Protein AF-0000000079571256 (afdb_homodimer)

Structure (mmCIF, N/CA/C/O backbone):
data_AF-0000000079571256-model_v1
#
loop_
_entity.id
_entity.type
_entity.pdbx_description
1 polymer 'DNA-binding protein'
#
loop_
_atom_site.group_PDB
_atom_site.id
_atom_site.type_symbol
_atom_site.label_atom_id
_atom_site.label_alt_id
_atom_site.label_comp_id
_atom_site.label_asym_id
_atom_site.label_entity_id
_atom_site.label_seq_id
_atom_site.pdbx_PDB_ins_code
_atom_site.Cartn_x
_atom_site.Cartn_y
_atom_site.Cartn_z
_atom_site.occupancy
_atom_site.B_iso_or_equiv
_atom_site.auth_seq_id
_atom_site.auth_comp_id
_atom_site.auth_asym_id
_atom_site.auth_atom_id
_atom_site.pdbx_PDB_model_num
ATOM 1 N N . MET A 1 1 ? -17.594 16.938 3.164 1 48.94 1 MET A N 1
ATOM 2 C CA . MET A 1 1 ? -16.328 16.438 2.611 1 48.94 1 MET A CA 1
ATOM 3 C C . MET A 1 1 ? -16.578 15.633 1.343 1 48.94 1 MET A C 1
ATOM 5 O O . MET A 1 1 ? -17.531 14.852 1.271 1 48.94 1 MET A O 1
ATOM 9 N N . SER A 1 2 ? -16.172 16.078 0.346 1 58.09 2 SER A N 1
ATOM 10 C CA . SER A 1 2 ? -16.531 15.5 -0.943 1 58.09 2 SER A CA 1
ATOM 11 C C . SER A 1 2 ? -16.344 13.984 -0.929 1 58.09 2 SER A C 1
ATOM 13 O O . SER A 1 2 ? -15.383 13.477 -0.333 1 58.09 2 SER A O 1
ATOM 15 N N . LYS A 1 3 ? -17.281 13.352 -1.193 1 73.81 3 LYS A N 1
ATOM 16 C CA . LYS A 1 3 ? -17.406 11.898 -1.313 1 73.81 3 LYS A CA 1
ATOM 17 C C . LYS A 1 3 ? -16.625 11.375 -2.516 1 73.81 3 LYS A C 1
ATOM 19 O O . LYS A 1 3 ? -16.766 10.203 -2.885 1 73.81 3 LYS A O 1
ATOM 24 N N . GLU A 1 4 ? -15.789 12.344 -3 1 85.62 4 GLU A N 1
ATOM 25 C CA . GLU A 1 4 ? -15.203 11.969 -4.281 1 85.62 4 GLU A CA 1
ATOM 26 C C . GLU A 1 4 ? -13.984 11.07 -4.09 1 85.62 4 GLU A C 1
ATOM 28 O O . GLU A 1 4 ? -13.094 11.391 -3.303 1 85.62 4 GLU A O 1
ATOM 33 N N . VAL A 1 5 ? -14.023 10.055 -4.727 1 90.69 5 VAL A N 1
ATOM 34 C CA . VAL A 1 5 ? -12.953 9.07 -4.719 1 90.69 5 VAL A CA 1
ATOM 35 C C . VAL A 1 5 ? -11.711 9.648 -5.383 1 90.69 5 VAL A C 1
ATOM 37 O O . VAL A 1 5 ? -11.805 10.312 -6.418 1 90.69 5 VAL A O 1
ATOM 40 N N . LYS A 1 6 ? -10.562 9.453 -4.723 1 92.56 6 LYS A N 1
ATOM 41 C CA . LYS A 1 6 ? -9.281 9.906 -5.27 1 92.56 6 LYS A CA 1
ATOM 42 C C . LYS A 1 6 ? -8.555 8.766 -5.988 1 92.56 6 LYS A C 1
ATOM 44 O O . LYS A 1 6 ? -8.477 7.652 -5.469 1 92.56 6 LYS A O 1
ATOM 49 N N . THR A 1 7 ? -8.086 9.016 -7.184 1 94.69 7 THR A N 1
ATOM 50 C CA . THR A 1 7 ? -7.32 8.023 -7.926 1 94.69 7 THR A CA 1
ATOM 51 C C . THR A 1 7 ? -5.84 8.398 -7.961 1 94.69 7 THR A C 1
ATOM 53 O O . THR A 1 7 ? -5.488 9.523 -8.312 1 94.69 7 THR A O 1
ATOM 56 N N . LEU A 1 8 ? -5.012 7.477 -7.629 1 94.62 8 LEU A N 1
ATOM 57 C CA . LEU A 1 8 ? -3.562 7.664 -7.656 1 94.62 8 LEU A CA 1
ATOM 58 C C . LEU A 1 8 ? -2.912 6.707 -8.648 1 94.62 8 LEU A C 1
ATOM 60 O O . LEU A 1 8 ? -3.312 5.543 -8.75 1 94.62 8 LEU A O 1
ATOM 64 N N . ALA A 1 9 ? -1.896 7.242 -9.25 1 95.56 9 ALA A N 1
ATOM 65 C CA . ALA A 1 9 ? -1.038 6.391 -10.07 1 95.56 9 ALA A CA 1
ATOM 66 C C . ALA A 1 9 ? 0.125 5.832 -9.25 1 95.56 9 ALA A C 1
ATOM 68 O O . ALA A 1 9 ? 0.962 6.59 -8.758 1 95.56 9 ALA A O 1
ATOM 69 N N . LEU A 1 10 ? 0.123 4.594 -9.148 1 97.31 10 LEU A N 1
ATOM 70 C CA . LEU A 1 10 ? 1.167 3.932 -8.375 1 97.31 10 LEU A CA 1
ATOM 71 C C . LEU A 1 10 ? 2.109 3.154 -9.289 1 97.31 10 LEU A C 1
ATOM 73 O O . LEU A 1 10 ? 1.69 2.211 -9.961 1 97.31 10 LEU A O 1
ATOM 77 N N . ARG A 1 11 ? 3.309 3.568 -9.328 1 96.69 11 ARG A N 1
ATOM 78 C CA . ARG A 1 11 ? 4.344 2.896 -10.102 1 96.69 11 ARG A CA 1
ATOM 79 C C . ARG A 1 11 ? 5.074 1.858 -9.258 1 96.69 11 ARG A C 1
ATOM 8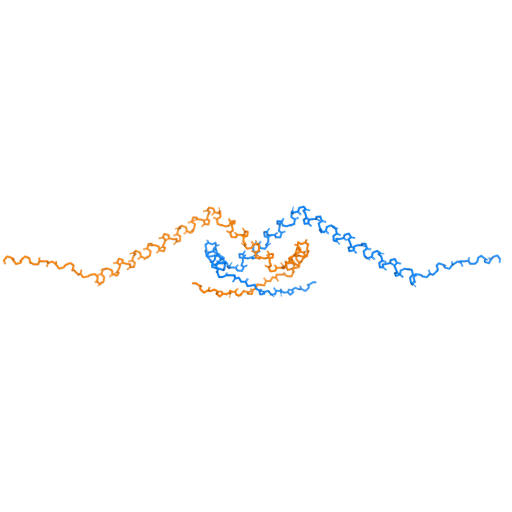1 O O . ARG A 1 11 ? 5.621 2.182 -8.203 1 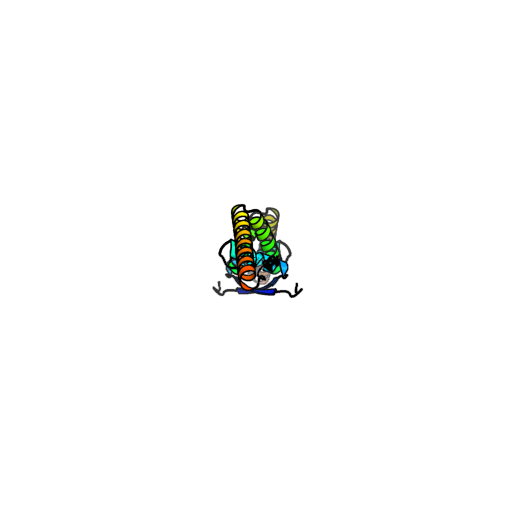96.69 11 ARG A O 1
ATOM 88 N N . LEU A 1 12 ? 5.062 0.646 -9.828 1 97.44 12 LEU A N 1
ATOM 89 C CA . LEU A 1 12 ? 5.684 -0.457 -9.102 1 97.44 12 LEU A CA 1
ATOM 90 C C . LEU A 1 12 ? 6.758 -1.131 -9.953 1 97.44 12 LEU A C 1
ATOM 92 O O . LEU A 1 12 ? 6.582 -1.295 -11.164 1 97.44 12 LEU A O 1
ATOM 96 N N . GLU A 1 13 ? 7.785 -1.472 -9.258 1 96 13 GLU A N 1
ATOM 97 C CA . GLU A 1 13 ? 8.758 -2.35 -9.898 1 96 13 GLU A CA 1
ATOM 98 C C . GLU A 1 13 ? 8.117 -3.674 -10.305 1 96 13 GLU A C 1
ATOM 100 O O . GLU A 1 13 ? 7.254 -4.195 -9.602 1 96 13 GLU A O 1
ATOM 105 N N . PRO A 1 14 ? 8.641 -4.258 -11.352 1 95.69 14 PRO A N 1
ATOM 106 C CA . PRO A 1 14 ? 8.023 -5.488 -11.852 1 95.69 14 PRO A CA 1
ATOM 107 C C . PRO A 1 14 ? 8.023 -6.609 -10.82 1 95.69 14 PRO A C 1
ATOM 109 O O . PRO A 1 14 ? 7.035 -7.34 -10.695 1 95.69 14 PRO A O 1
ATOM 112 N N . ALA A 1 15 ? 9.047 -6.738 -10.102 1 95.69 15 ALA A N 1
ATOM 113 C CA . ALA A 1 15 ? 9.141 -7.812 -9.117 1 95.69 15 ALA A CA 1
ATOM 114 C C . ALA A 1 15 ? 8.102 -7.633 -8.008 1 95.69 15 ALA A C 1
ATOM 116 O O . ALA A 1 15 ? 7.496 -8.609 -7.559 1 95.69 15 ALA A O 1
ATOM 117 N N . ARG A 1 16 ? 7.953 -6.469 -7.562 1 97.06 16 ARG A N 1
ATOM 118 C CA . ARG A 1 16 ? 6.961 -6.168 -6.531 1 97.06 16 ARG A CA 1
ATOM 119 C C . ARG A 1 16 ? 5.547 -6.426 -7.043 1 97.06 16 ARG A C 1
ATOM 121 O O . ARG A 1 16 ? 4.723 -7.012 -6.336 1 97.06 16 ARG A O 1
ATOM 128 N N . HIS A 1 17 ? 5.324 -6.039 -8.234 1 97.69 17 HIS A N 1
ATOM 129 C CA . HIS A 1 17 ? 4.02 -6.277 -8.844 1 97.69 17 HIS A CA 1
ATOM 130 C C . HIS A 1 17 ? 3.732 -7.77 -8.969 1 97.69 17 HIS A C 1
ATOM 132 O O . HIS A 1 17 ? 2.633 -8.227 -8.641 1 97.69 17 HIS A O 1
ATOM 138 N N . ALA A 1 18 ? 4.719 -8.461 -9.367 1 97.19 18 ALA A N 1
ATOM 139 C CA . ALA A 1 18 ? 4.555 -9.906 -9.539 1 97.19 18 ALA A CA 1
ATOM 140 C C . ALA A 1 18 ? 4.242 -10.586 -8.211 1 97.19 18 ALA A C 1
ATOM 142 O O . ALA A 1 18 ? 3.42 -11.5 -8.156 1 97.19 18 ALA A O 1
ATOM 143 N N . ARG A 1 19 ? 4.887 -10.109 -7.16 1 97.81 19 ARG A N 1
ATOM 144 C CA . ARG A 1 19 ? 4.637 -10.664 -5.832 1 97.81 19 ARG A CA 1
ATOM 145 C C . ARG A 1 19 ? 3.209 -10.375 -5.379 1 97.81 19 ARG A C 1
ATOM 147 O O . ARG A 1 19 ? 2.547 -11.242 -4.809 1 97.81 19 ARG A O 1
ATOM 154 N N . LEU A 1 20 ? 2.734 -9.219 -5.641 1 98.38 20 LEU A N 1
ATOM 155 C CA . LEU A 1 20 ? 1.364 -8.852 -5.297 1 98.38 20 LEU A CA 1
ATOM 156 C C . LEU A 1 20 ? 0.364 -9.719 -6.055 1 98.38 20 LEU A C 1
ATOM 158 O O . LEU A 1 20 ? -0.611 -10.203 -5.477 1 98.38 20 LEU A O 1
ATOM 162 N N . VAL A 1 21 ? 0.66 -9.93 -7.328 1 97.81 21 VAL A N 1
ATOM 163 C CA . VAL A 1 21 ? -0.224 -10.742 -8.156 1 97.81 21 VAL A CA 1
ATOM 164 C C . VAL A 1 21 ? -0.28 -12.164 -7.605 1 97.81 21 VAL A C 1
ATOM 166 O O . VAL A 1 21 ? -1.36 -12.742 -7.473 1 97.81 21 VAL A O 1
ATOM 169 N N . MET A 1 22 ? 0.864 -12.68 -7.27 1 97.69 22 MET A N 1
ATOM 170 C CA . MET A 1 22 ? 0.947 -14.031 -6.734 1 97.69 22 MET A CA 1
ATOM 171 C C . MET A 1 22 ? 0.197 -14.141 -5.41 1 97.69 22 MET A C 1
ATOM 173 O O . MET A 1 22 ? -0.585 -15.07 -5.207 1 97.69 22 MET A O 1
ATOM 177 N N . LEU A 1 23 ? 0.33 -13.203 -4.539 1 98.12 23 LEU A N 1
ATOM 178 C CA . LEU A 1 23 ? -0.302 -13.25 -3.225 1 98.12 23 LEU A CA 1
ATOM 179 C C . LEU A 1 23 ? -1.807 -13.023 -3.338 1 98.12 23 LEU A C 1
ATOM 181 O O . LEU A 1 23 ? -2.584 -13.594 -2.57 1 98.12 23 LEU A O 1
ATOM 185 N N . ALA A 1 24 ? -2.15 -12.188 -4.281 1 98.12 24 ALA A N 1
ATOM 186 C CA . ALA A 1 24 ? -3.576 -11.984 -4.531 1 98.12 24 ALA A CA 1
ATOM 187 C C . ALA A 1 24 ? -4.25 -13.289 -4.941 1 98.12 24 ALA A C 1
ATOM 189 O O . ALA A 1 24 ? -5.352 -13.602 -4.48 1 98.12 24 ALA A O 1
ATOM 190 N N . ARG A 1 25 ? -3.57 -14.086 -5.781 1 97.31 25 ARG A N 1
ATOM 191 C CA . ARG A 1 25 ? -4.09 -15.383 -6.211 1 97.31 25 ARG A CA 1
ATOM 192 C C . ARG A 1 25 ? -4.18 -16.359 -5.039 1 97.31 25 ARG A C 1
ATOM 194 O O . ARG A 1 25 ? -5.195 -17.031 -4.859 1 97.31 25 ARG A O 1
ATOM 201 N N . LEU A 1 26 ? -3.174 -16.344 -4.25 1 97.38 26 LEU A N 1
ATOM 202 C CA . LEU A 1 26 ? -3.102 -17.281 -3.137 1 97.38 26 LEU A CA 1
ATOM 203 C C . LEU A 1 26 ? -4.137 -16.938 -2.068 1 97.38 26 LEU A C 1
ATOM 205 O O . LEU A 1 26 ? -4.66 -17.828 -1.398 1 97.38 26 LEU A O 1
ATOM 209 N N . THR A 1 27 ? -4.398 -15.68 -1.975 1 97 27 THR A N 1
ATOM 210 C CA . THR A 1 27 ? -5.316 -15.242 -0.927 1 97 27 THR A CA 1
ATOM 211 C C . THR A 1 27 ? -6.707 -14.984 -1.499 1 97 27 THR A C 1
ATOM 213 O O . THR A 1 27 ? -7.574 -14.445 -0.81 1 97 27 THR A O 1
ATOM 216 N N . GLU A 1 28 ? -6.914 -15.25 -2.748 1 96.25 28 GLU A N 1
ATOM 217 C CA . GLU A 1 28 ? -8.203 -15.164 -3.43 1 96.25 28 GLU A CA 1
ATOM 218 C C . GLU A 1 28 ? -8.797 -13.766 -3.312 1 96.25 28 GLU A C 1
ATOM 220 O O . GLU A 1 28 ? -9.953 -13.609 -2.91 1 96.25 28 GLU A O 1
ATOM 225 N N . THR A 1 29 ? -8.047 -12.789 -3.662 1 97.62 29 THR A N 1
ATOM 226 C CA . THR A 1 29 ? -8.438 -11.383 -3.67 1 97.62 29 THR A CA 1
ATOM 227 C C . THR A 1 29 ? -7.809 -10.656 -4.855 1 97.62 29 THR A C 1
ATOM 229 O O . THR A 1 29 ? -7.258 -11.289 -5.758 1 97.62 29 THR A O 1
ATOM 232 N N . THR A 1 30 ? -7.98 -9.352 -4.918 1 97.88 30 THR A N 1
ATOM 233 C CA . THR A 1 30 ? -7.391 -8.57 -6 1 97.88 30 THR A CA 1
ATOM 234 C C . THR A 1 30 ? -6.133 -7.848 -5.52 1 97.88 30 THR A C 1
ATOM 236 O O . THR A 1 30 ? -5.949 -7.645 -4.32 1 97.88 30 THR A O 1
ATOM 239 N N . VAL A 1 31 ? -5.371 -7.504 -6.371 1 98 31 VAL A N 1
ATOM 240 C CA . VAL A 1 31 ? -4.176 -6.727 -6.066 1 98 31 VAL A CA 1
ATOM 241 C C . VAL A 1 31 ? -4.566 -5.418 -5.379 1 98 31 VAL A C 1
ATOM 243 O O . VAL A 1 31 ? -3.963 -5.031 -4.375 1 98 31 VAL A O 1
ATOM 246 N N . ALA A 1 32 ? -5.559 -4.746 -5.855 1 97.38 32 ALA A N 1
ATOM 247 C CA . ALA A 1 32 ? -6.008 -3.479 -5.285 1 97.38 32 ALA A CA 1
ATOM 248 C C . ALA A 1 32 ? -6.449 -3.656 -3.834 1 97.38 32 ALA A C 1
ATOM 250 O O . ALA A 1 32 ? -6.137 -2.826 -2.977 1 97.38 32 ALA A O 1
ATOM 251 N N . ASP A 1 33 ? -7.141 -4.738 -3.627 1 97.56 33 ASP A N 1
ATOM 252 C CA . ASP A 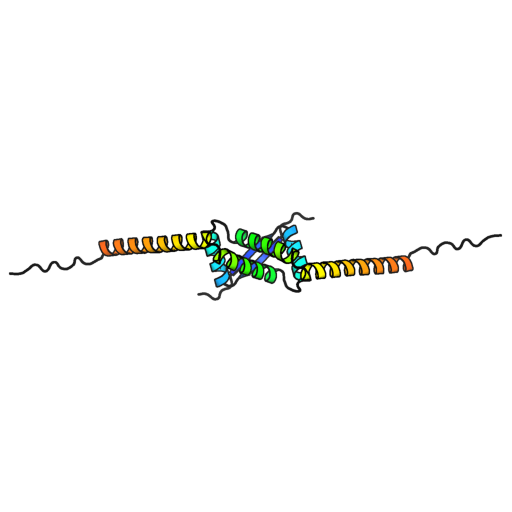1 33 ? -7.617 -4.992 -2.271 1 97.56 33 ASP A CA 1
ATOM 253 C C . ASP A 1 33 ? -6.457 -5.305 -1.33 1 97.56 33 ASP A C 1
ATOM 255 O O . ASP A 1 33 ? -6.484 -4.93 -0.156 1 97.56 33 ASP A O 1
ATOM 259 N N . LEU A 1 34 ? -5.434 -6.016 -1.828 1 98.06 34 LEU A N 1
ATOM 260 C CA . LEU A 1 34 ? -4.242 -6.301 -1.032 1 98.06 34 LEU A CA 1
ATOM 261 C C . LEU A 1 34 ? -3.514 -5.012 -0.666 1 98.06 34 LEU A C 1
ATOM 263 O O . LEU A 1 34 ? -3.043 -4.859 0.463 1 98.06 34 LEU A O 1
ATOM 267 N N . ILE A 1 35 ? -3.502 -4.133 -1.56 1 98.69 35 ILE A N 1
ATOM 268 C CA . ILE A 1 35 ? -2.836 -2.857 -1.323 1 98.69 35 ILE A CA 1
ATOM 269 C C . ILE A 1 35 ? -3.635 -2.037 -0.314 1 98.69 35 ILE A C 1
ATOM 271 O O . ILE A 1 35 ? -3.062 -1.427 0.593 1 98.69 35 ILE A O 1
ATOM 275 N N . ARG A 1 36 ? -4.949 -2.041 -0.467 1 98.31 36 ARG A N 1
ATOM 276 C CA . ARG A 1 36 ? -5.773 -1.31 0.49 1 98.31 36 ARG A CA 1
ATOM 277 C C . ARG A 1 36 ? -5.602 -1.871 1.898 1 98.31 36 ARG A C 1
ATOM 279 O O . ARG A 1 36 ? -5.527 -1.114 2.869 1 98.31 36 ARG A O 1
ATOM 286 N N . ALA A 1 37 ? -5.5 -3.141 1.956 1 98.12 37 ALA A N 1
ATOM 287 C CA . ALA A 1 37 ? -5.273 -3.77 3.256 1 98.12 37 ALA A CA 1
ATOM 288 C C . ALA A 1 37 ? -3.906 -3.391 3.818 1 98.12 37 ALA A C 1
ATOM 290 O O . ALA A 1 37 ? -3.762 -3.176 5.023 1 98.12 37 ALA A O 1
ATOM 291 N N . ALA A 1 38 ? -2.908 -3.383 2.971 1 98.69 38 ALA A N 1
ATOM 292 C CA . ALA A 1 38 ? -1.569 -2.955 3.367 1 98.69 38 ALA A CA 1
ATOM 293 C C . ALA A 1 38 ? -1.591 -1.534 3.924 1 98.69 38 ALA A C 1
ATOM 295 O O . ALA A 1 38 ? -0.989 -1.259 4.965 1 98.69 38 ALA A O 1
ATOM 296 N N . ILE A 1 39 ? -2.297 -0.688 3.27 1 98.75 39 ILE A N 1
ATOM 297 C CA . ILE A 1 39 ? -2.422 0.703 3.691 1 98.75 39 ILE A CA 1
ATOM 298 C C . ILE A 1 39 ? -3.074 0.769 5.07 1 98.75 39 ILE A C 1
ATOM 300 O O . ILE A 1 39 ? -2.574 1.448 5.969 1 98.75 39 ILE A O 1
ATOM 304 N N . ASP A 1 40 ? -4.133 0.04 5.227 1 98.25 40 ASP A N 1
ATOM 305 C CA . ASP A 1 40 ? -4.844 0.064 6.504 1 98.25 40 ASP A CA 1
ATOM 306 C C . ASP A 1 40 ? -3.941 -0.41 7.641 1 98.25 40 ASP A C 1
ATOM 308 O O . ASP A 1 40 ? -3.945 0.174 8.727 1 98.25 40 ASP A O 1
ATOM 312 N N . THR A 1 41 ? -3.162 -1.414 7.344 1 98.06 41 THR A N 1
ATOM 313 C CA . THR A 1 41 ? -2.229 -1.927 8.336 1 98.06 41 THR A CA 1
ATOM 314 C C . THR A 1 41 ? -1.166 -0.883 8.672 1 98.06 41 THR A C 1
ATOM 316 O O . THR A 1 41 ? -0.837 -0.675 9.844 1 98.06 41 THR A O 1
ATOM 319 N N . GLN A 1 42 ? -0.695 -0.221 7.691 1 98.06 42 GLN A N 1
ATOM 320 C CA . GLN A 1 42 ? 0.329 0.804 7.867 1 98.06 42 GLN A CA 1
ATOM 321 C C . GLN A 1 42 ? -0.216 1.996 8.648 1 98.06 42 GLN A C 1
ATOM 323 O O . GLN A 1 42 ? 0.468 2.539 9.516 1 98.06 42 GLN A O 1
ATOM 328 N N . LEU A 1 43 ? -1.422 2.396 8.289 1 97.81 43 LEU A N 1
ATOM 329 C CA . LEU A 1 43 ? -2.047 3.508 9 1 97.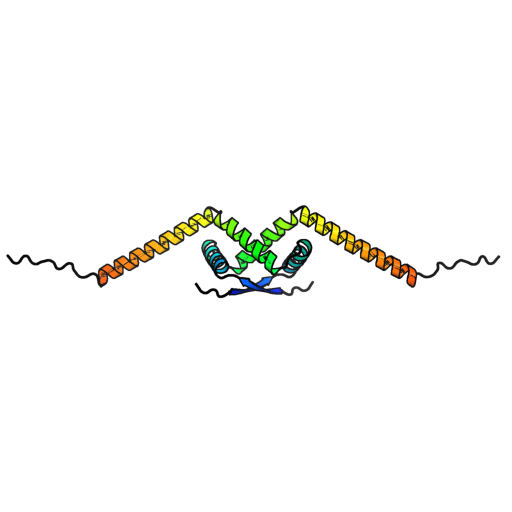81 43 LEU A CA 1
ATOM 330 C C . LEU A 1 43 ? -2.195 3.189 10.484 1 97.81 43 LEU A C 1
ATO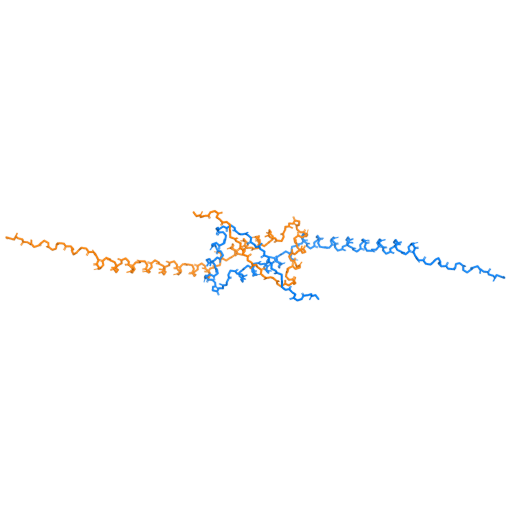M 332 O O . LEU A 1 43 ? -1.921 4.039 11.336 1 97.81 43 LEU A O 1
ATOM 336 N N . THR A 1 44 ? -2.578 1.997 10.75 1 97.31 44 THR A N 1
ATOM 337 C CA . THR A 1 44 ? -2.74 1.553 12.133 1 97.31 44 THR A CA 1
ATOM 338 C C . THR A 1 44 ? -1.396 1.527 12.852 1 97.31 44 THR A C 1
ATOM 340 O O . THR A 1 44 ? -1.284 2.004 13.984 1 97.31 44 THR A O 1
ATOM 343 N N . ALA A 1 45 ? -0.372 1.086 12.18 1 97.25 45 ALA A N 1
ATOM 344 C CA . ALA A 1 45 ? 0.958 0.991 12.773 1 97.25 45 ALA A CA 1
ATOM 345 C C . ALA A 1 45 ? 1.529 2.377 13.062 1 97.25 45 ALA A C 1
ATOM 347 O O . ALA A 1 45 ? 2.086 2.613 14.141 1 97.25 45 ALA A O 1
ATOM 348 N N . LEU A 1 46 ? 1.362 3.242 12.164 1 97 46 LEU A N 1
ATOM 349 C CA . LEU A 1 46 ? 1.909 4.586 12.328 1 97 46 LEU A CA 1
ATOM 350 C C . LEU A 1 46 ? 1.144 5.355 13.398 1 97 46 LEU A C 1
ATOM 352 O O . LEU A 1 46 ? 1.729 6.156 14.133 1 97 46 LEU A O 1
ATOM 356 N N . ALA A 1 47 ? -0.141 5.105 13.461 1 93.88 47 ALA A N 1
ATOM 357 C CA . ALA A 1 47 ? -0.957 5.77 14.477 1 93.88 47 ALA A CA 1
ATOM 358 C C . ALA A 1 47 ? -0.533 5.348 15.875 1 93.88 47 ALA A C 1
ATOM 360 O O . ALA A 1 47 ? -0.687 6.109 16.828 1 93.88 47 ALA A O 1
ATOM 361 N N . ALA A 1 48 ? 0.081 4.203 15.914 1 96 48 ALA A N 1
ATOM 362 C CA . ALA A 1 48 ? 0.484 3.662 17.203 1 96 48 ALA A CA 1
ATOM 363 C C . ALA A 1 48 ? 1.933 4.02 17.531 1 96 48 ALA A C 1
ATOM 365 O O . ALA A 1 48 ? 2.406 3.787 18.641 1 96 48 ALA A O 1
ATOM 366 N N . ASP A 1 49 ? 2.611 4.621 16.641 1 97.75 49 ASP A N 1
ATOM 367 C CA . ASP A 1 49 ? 4.016 4.98 16.797 1 97.75 49 ASP A CA 1
ATOM 368 C C . ASP A 1 49 ? 4.172 6.25 17.625 1 97.75 49 ASP A C 1
ATOM 370 O O . ASP A 1 49 ? 3.74 7.328 17.219 1 97.75 49 ASP A O 1
ATOM 374 N N . PRO A 1 50 ? 4.809 6.137 18.75 1 98 50 PRO A N 1
ATOM 375 C CA . PRO A 1 50 ? 4.918 7.289 19.656 1 98 50 PRO A CA 1
ATOM 376 C C . PRO A 1 50 ? 5.645 8.469 19.016 1 98 50 PRO A C 1
ATOM 378 O O . PRO A 1 50 ? 5.348 9.625 19.312 1 98 50 PRO A O 1
ATOM 381 N N . ASP A 1 51 ? 6.586 8.172 18.172 1 98.06 51 ASP A N 1
ATOM 382 C CA . ASP A 1 51 ? 7.273 9.266 17.484 1 98.06 51 ASP A CA 1
ATOM 383 C C . ASP A 1 51 ? 6.32 10.023 16.562 1 98.06 51 ASP A C 1
ATOM 385 O O . ASP A 1 51 ? 6.363 11.25 16.484 1 98.06 51 ASP A O 1
ATOM 389 N N . VAL A 1 52 ? 5.523 9.32 15.867 1 97.81 52 VAL A N 1
ATOM 390 C CA . VAL A 1 52 ? 4.547 9.938 14.977 1 97.81 52 VAL A CA 1
ATOM 391 C C . VAL A 1 52 ? 3.521 10.719 15.797 1 97.81 52 VAL A C 1
ATOM 393 O O . VAL A 1 52 ? 3.131 11.828 15.422 1 97.81 52 VAL A O 1
ATOM 396 N N . ALA A 1 53 ? 3.049 10.141 16.828 1 97.19 53 ALA A N 1
ATOM 397 C CA . ALA A 1 53 ? 2.111 10.812 17.734 1 97.19 53 ALA A CA 1
ATOM 398 C C . ALA A 1 53 ? 2.688 12.133 18.234 1 97.19 53 ALA A C 1
ATOM 400 O O . ALA A 1 53 ? 1.977 13.133 18.328 1 97.19 53 ALA A O 1
ATOM 401 N N . ALA A 1 54 ? 3.912 12.094 18.609 1 98.12 54 ALA A N 1
ATOM 402 C CA . ALA A 1 54 ? 4.578 13.289 19.109 1 98.12 54 ALA A CA 1
ATOM 403 C C . ALA A 1 54 ? 4.652 14.367 18.031 1 98.12 54 ALA A C 1
ATOM 405 O O . ALA A 1 54 ? 4.457 15.555 18.328 1 98.12 54 ALA A O 1
ATOM 406 N N . LYS A 1 55 ? 4.98 13.898 16.891 1 98.12 55 LYS A N 1
ATOM 407 C CA . LYS A 1 55 ? 5.027 14.836 15.773 1 98.12 55 LYS A CA 1
ATOM 408 C C . LYS A 1 55 ? 3.648 15.43 15.492 1 98.12 55 LYS A C 1
ATOM 410 O O . LYS A 1 55 ? 3.531 16.609 15.172 1 98.12 55 LYS A O 1
ATOM 415 N N . ALA A 1 56 ? 2.664 14.68 15.547 1 98.06 56 ALA A N 1
ATOM 416 C CA . ALA A 1 56 ? 1.294 15.148 15.352 1 98.06 56 ALA A CA 1
ATOM 417 C C . ALA A 1 56 ? 0.913 16.188 16.406 1 98.06 56 ALA A C 1
ATOM 419 O O . ALA A 1 56 ? 0.277 17.188 16.094 1 98.06 56 ALA A O 1
ATOM 420 N N . GLU A 1 57 ? 1.274 15.906 17.594 1 97.88 57 GLU A N 1
ATOM 421 C CA . GLU A 1 57 ? 1.005 16.844 18.672 1 97.88 57 GLU A CA 1
ATOM 422 C C . GLU A 1 57 ? 1.734 18.172 18.453 1 97.88 57 GLU A C 1
ATOM 424 O O . GLU A 1 57 ? 1.157 19.234 18.641 1 97.88 57 GLU A O 1
ATOM 429 N N . ALA A 1 58 ? 2.916 18.016 18.109 1 98.12 58 ALA A N 1
ATOM 430 C CA . ALA A 1 58 ? 3.711 19.219 17.828 1 98.12 58 ALA A CA 1
ATOM 431 C C . ALA A 1 58 ? 3.111 20.031 16.688 1 98.12 58 ALA A C 1
ATOM 433 O O . ALA A 1 58 ? 3.062 21.266 16.75 1 98.12 58 ALA A O 1
ATOM 434 N N . ALA A 1 59 ? 2.723 19.344 15.641 1 97.06 59 ALA A N 1
ATOM 435 C CA . ALA A 1 59 ? 2.092 20 14.508 1 97.06 59 ALA A CA 1
ATOM 436 C C . ALA A 1 59 ? 0.808 20.719 14.93 1 97.06 59 ALA A C 1
ATOM 438 O O . ALA A 1 59 ? 0.544 21.844 14.508 1 97.06 59 ALA A O 1
ATOM 439 N N . SER A 1 60 ? 0.033 20.031 15.727 1 97.44 60 SER A N 1
ATOM 440 C CA . SER A 1 60 ? -1.21 20.609 16.234 1 97.44 60 SER A CA 1
ATOM 441 C C . SER A 1 60 ? -0.942 21.844 17.078 1 97.44 60 SER A C 1
ATOM 443 O O . SER A 1 60 ? -1.646 22.859 16.969 1 97.44 60 SER A O 1
ATOM 445 N N . ALA A 1 61 ? 0.037 21.781 17.938 1 98.25 61 ALA A N 1
ATOM 446 C CA . ALA A 1 61 ? 0.407 22.906 18.797 1 98.25 61 ALA A CA 1
ATOM 447 C C . ALA A 1 61 ? 0.854 24.109 17.969 1 98.25 61 ALA A C 1
ATOM 449 O O . ALA A 1 61 ? 0.522 25.25 18.297 1 98.25 61 ALA A O 1
ATOM 450 N N . ALA A 1 62 ? 1.575 23.781 16.922 1 97.81 62 ALA A N 1
ATOM 451 C CA . ALA A 1 62 ? 2.059 24.859 16.047 1 97.81 62 ALA A CA 1
ATOM 452 C C . ALA A 1 62 ? 0.9 25.547 15.336 1 97.81 62 ALA A C 1
ATOM 454 O O . ALA A 1 62 ? 0.893 26.766 15.188 1 97.81 62 ALA A O 1
ATOM 455 N N . ILE A 1 63 ? 0.058 24.719 14.789 1 97.06 63 ILE A N 1
ATOM 456 C CA . ILE A 1 63 ? -1.125 25.25 14.125 1 97.06 63 ILE A CA 1
ATOM 457 C C . ILE A 1 63 ? -1.901 26.141 15.094 1 97.06 63 ILE A C 1
ATOM 459 O O . ILE A 1 63 ? -2.318 27.25 14.727 1 97.06 63 ILE A O 1
ATOM 463 N N . GLN A 1 64 ? -2.094 25.734 16.281 1 98.19 64 GLN A N 1
ATOM 464 C CA . GLN A 1 64 ? -2.826 26.484 17.297 1 98.19 64 GLN A CA 1
ATOM 465 C C . GLN A 1 64 ? -2.092 27.766 17.672 1 98.19 64 GLN A C 1
ATOM 467 O O . GLN A 1 64 ? -2.713 28.828 17.828 1 98.19 64 GLN A O 1
ATOM 472 N N . ALA A 1 65 ? -0.836 27.75 17.844 1 98.25 65 ALA A N 1
ATOM 473 C CA . ALA A 1 65 ? -0.031 28.922 18.156 1 98.25 65 ALA A CA 1
ATOM 474 C C . ALA A 1 65 ? -0.139 29.969 17.047 1 98.25 65 ALA A C 1
ATOM 476 O O . ALA A 1 65 ? -0.269 31.156 17.328 1 98.25 65 ALA A O 1
ATOM 477 N N . ASP A 1 66 ? -0.058 29.422 15.82 1 97.38 66 ASP A N 1
ATOM 478 C CA . ASP A 1 66 ? -0.193 30.312 14.664 1 97.38 66 ASP A CA 1
ATOM 479 C C . ASP A 1 66 ? -1.564 30.984 14.648 1 97.38 66 ASP A C 1
ATOM 481 O O . ASP A 1 66 ? -1.668 32.188 14.414 1 97.38 66 ASP A O 1
ATOM 485 N N . ALA A 1 67 ? -2.549 30.234 14.891 1 97.69 67 ALA A N 1
ATOM 486 C CA . ALA A 1 67 ? -3.914 30.75 14.922 1 97.69 67 ALA A CA 1
ATOM 487 C C . ALA A 1 67 ? -4.07 31.812 16.016 1 97.69 67 ALA A C 1
ATOM 489 O O . ALA A 1 67 ? -4.703 32.844 15.797 1 97.69 67 ALA A O 1
ATOM 490 N N . ALA A 1 68 ? -3.467 31.594 17.188 1 97.69 68 ALA A N 1
ATOM 491 C CA . ALA A 1 68 ? -3.529 32.531 18.312 1 97.69 68 ALA A CA 1
ATOM 492 C C . ALA A 1 68 ? -2.811 33.812 17.984 1 97.69 68 ALA A C 1
ATOM 494 O O . ALA A 1 68 ? -3.293 34.906 18.312 1 97.69 68 ALA A O 1
ATOM 495 N N . GLU A 1 69 ? -1.758 33.656 17.297 1 97.56 69 GLU A N 1
ATOM 496 C CA . GLU A 1 69 ? -0.973 34.812 16.906 1 97.56 69 GLU A CA 1
ATOM 497 C C . GLU A 1 69 ? -1.731 35.656 15.891 1 97.56 69 GLU A C 1
ATOM 499 O O . GLU A 1 69 ? -1.743 36.906 16 1 97.56 69 GLU A O 1
ATOM 504 N N . GLN A 1 70 ? -2.361 35.031 14.953 1 97 70 GLN A N 1
ATOM 505 C CA . GLN A 1 70 ? -3.148 35.719 13.945 1 97 70 GLN A CA 1
ATOM 506 C C . GLN A 1 70 ? -4.34 36.438 14.586 1 97 70 GLN A C 1
ATOM 508 O O . GLN A 1 70 ? -4.633 37.594 14.258 1 97 70 GLN A O 1
ATOM 513 N N . GLN A 1 71 ? -4.961 35.812 15.453 1 95.75 71 GLN A N 1
ATOM 514 C CA . GLN A 1 71 ? -6.098 36.375 16.156 1 95.75 71 GLN A CA 1
ATOM 515 C C . GLN A 1 71 ? -5.672 37.594 17 1 95.75 71 GLN A C 1
ATOM 517 O O . GLN A 1 71 ? -6.367 3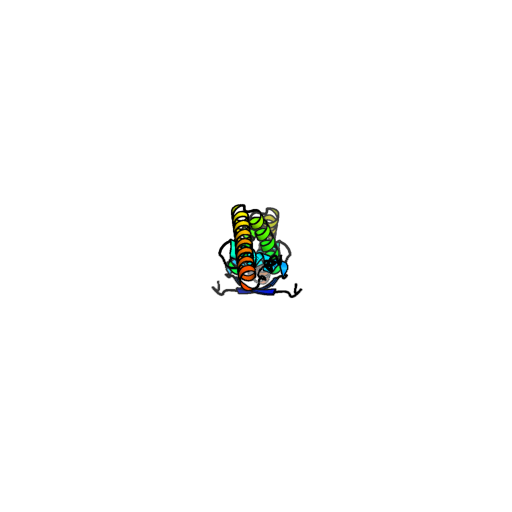8.594 17.031 1 95.75 71 GLN A O 1
ATOM 522 N N . ALA A 1 72 ? -4.551 37.438 17.672 1 94.44 72 ALA A N 1
ATOM 523 C CA . ALA A 1 72 ? -4.008 38.562 18.453 1 94.44 72 ALA A CA 1
ATOM 524 C C . ALA A 1 72 ? -3.695 39.75 17.562 1 94.44 72 ALA A C 1
ATOM 526 O O . ALA A 1 72 ? -3.977 40.906 17.938 1 94.44 72 ALA A O 1
ATOM 527 N N . ALA A 1 73 ? -3.141 39.469 16.344 1 96.19 73 ALA A N 1
ATOM 528 C CA . ALA A 1 73 ? -2.809 40.531 15.391 1 96.19 73 ALA A CA 1
ATOM 529 C C . ALA A 1 73 ? -4.07 41.219 14.875 1 96.19 73 ALA A C 1
ATOM 531 O O . ALA A 1 73 ? -4.109 42.438 14.758 1 96.19 73 ALA A O 1
ATOM 532 N N . LEU A 1 74 ? -5.027 40.375 14.633 1 93.56 74 LEU A N 1
ATOM 533 C CA . LEU A 1 74 ? -6.301 40.906 14.172 1 93.56 74 LEU A CA 1
ATOM 534 C C . LEU A 1 74 ? -6.953 41.75 15.25 1 93.56 74 LEU A C 1
ATOM 536 O O . LEU A 1 74 ? -7.492 42.844 14.953 1 93.56 74 LEU A O 1
ATOM 540 N N . GLN A 1 75 ? -6.953 41.375 16.453 1 93.44 75 GLN A N 1
ATOM 541 C CA . GLN A 1 75 ? -7.496 42.125 17.578 1 93.44 75 GLN A CA 1
ATOM 542 C C . GLN A 1 75 ? -6.75 43.438 17.781 1 93.44 75 GLN A C 1
ATOM 544 O O . GLN A 1 75 ? -7.355 44.438 18.125 1 93.44 75 GLN A O 1
ATOM 549 N N . GLU A 1 76 ? -5.492 43.438 17.594 1 91.5 76 GLU A N 1
ATOM 550 C CA . GLU A 1 76 ? -4.684 44.656 17.719 1 91.5 76 GLU A CA 1
ATOM 551 C C . GLU A 1 76 ? -5.023 45.656 16.625 1 91.5 76 GLU A C 1
ATOM 553 O O . GLU A 1 76 ? -5.02 46.875 16.859 1 91.5 76 GLU A O 1
ATOM 558 N N . LEU A 1 77 ? -5.426 45.219 15.367 1 92.38 77 LEU A N 1
ATOM 559 C CA . LEU A 1 77 ? -5.688 46.062 14.211 1 92.38 77 LEU A CA 1
ATOM 560 C C . LEU A 1 77 ? -7.102 46.625 14.266 1 92.38 77 LEU A C 1
ATOM 562 O O . LEU A 1 77 ? -7.32 47.781 13.906 1 92.38 77 LEU A O 1
ATOM 566 N N . PHE A 1 78 ? -8.07 45.781 14.555 1 90.44 78 PHE A N 1
ATOM 567 C CA . PHE A 1 78 ? -9.469 46.188 14.422 1 90.44 78 PHE A CA 1
ATOM 568 C C . PHE A 1 78 ? -10.141 46.25 15.789 1 90.44 78 PHE A C 1
ATOM 570 O O . PHE A 1 78 ? -11.32 46.562 15.891 1 90.44 78 PHE A O 1
ATOM 577 N N . GLY A 1 79 ? -9.602 45.625 16.703 1 76.31 79 GLY A N 1
ATOM 578 C CA . GLY A 1 79 ? -10.203 45.656 18.031 1 76.31 79 GLY A CA 1
ATOM 579 C C . GLY A 1 79 ? -10.477 47.062 18.531 1 76.31 79 GLY A C 1
ATOM 580 O O . GLY A 1 79 ? -9.695 47.969 18.281 1 76.31 79 GLY A O 1
ATOM 581 N N . SER A 1 80 ? -11.727 47.656 18.531 1 67.38 80 SER A N 1
ATOM 582 C CA . SER A 1 80 ? -12.242 48.938 19.016 1 67.38 80 SER A CA 1
ATOM 583 C C . SER A 1 80 ? -11.523 49.375 20.281 1 67.38 80 SER A C 1
ATOM 585 O O . SER A 1 80 ? -11.344 48.594 21.203 1 67.38 80 SER A O 1
ATOM 587 N N . PRO A 1 81 ? -10.852 50.469 20.234 1 59.06 81 PRO A N 1
ATOM 588 C CA . PRO A 1 81 ? -10.344 51.031 21.484 1 59.06 81 PRO A CA 1
ATOM 589 C C . PRO A 1 81 ? -11.383 51.031 22.594 1 59.06 81 PRO A C 1
ATOM 591 O O . PRO A 1 81 ? -12.578 51.156 22.344 1 59.06 81 PRO A O 1
ATOM 594 N N . LYS A 1 82 ? -11.508 50.094 23.531 1 57.28 82 LYS A N 1
ATOM 595 C CA . LYS A 1 82 ? -12.391 50.375 24.656 1 57.28 82 LYS A CA 1
ATOM 596 C C . LYS A 1 82 ? -12.617 51.875 24.844 1 57.28 82 LYS A C 1
ATOM 598 O O . LYS A 1 82 ? -11.664 52.656 24.859 1 57.28 82 LYS A O 1
ATOM 603 N N . SER A 1 83 ? -13.688 52.469 24.469 1 55.06 83 SER A N 1
ATOM 604 C CA . SER A 1 83 ? -14.094 53.844 24.812 1 55.06 83 SER A CA 1
ATOM 605 C C . SER A 1 83 ? -13.617 54.219 26.203 1 55.06 83 SER A C 1
ATOM 607 O O . SER A 1 83 ? -13.945 53.562 27.188 1 55.06 83 SER A O 1
ATOM 609 N N . ARG A 1 84 ? -12.406 54.625 26.453 1 54.84 84 ARG A N 1
ATOM 610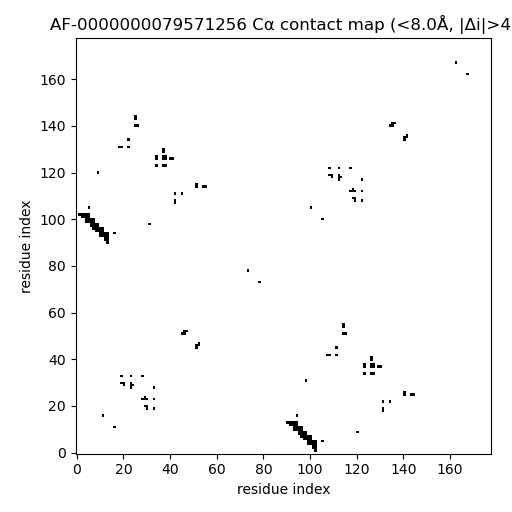 C CA . ARG A 1 84 ? -12.141 55.406 27.641 1 54.84 84 ARG A CA 1
ATOM 611 C C . ARG A 1 84 ? -13.305 56.375 27.938 1 54.84 84 ARG A C 1
ATOM 613 O O . ARG A 1 84 ? -13.594 57.25 27.156 1 54.84 84 ARG A O 1
ATOM 620 N N . ARG A 1 85 ? -14.359 55.875 28.547 1 54.69 85 ARG A N 1
ATOM 621 C CA . ARG A 1 85 ? -15.305 56.812 29.156 1 54.69 85 ARG A CA 1
ATOM 622 C C . ARG A 1 85 ? -14.578 58.031 29.75 1 54.69 85 ARG A C 1
ATOM 624 O O . ARG A 1 85 ? -13.734 57.875 30.641 1 54.69 85 ARG A O 1
ATOM 631 N N . THR A 1 86 ? -14.281 59 29.062 1 53.97 86 THR A N 1
ATOM 632 C CA . THR A 1 86 ? -14.062 60.312 29.672 1 53.97 86 THR A CA 1
ATOM 633 C C . THR A 1 86 ? -15.102 60.594 30.75 1 53.97 86 THR A C 1
ATOM 635 O O . THR A 1 86 ? -16.297 60.406 30.531 1 53.97 86 THR A O 1
ATOM 638 N N . ARG A 1 87 ? -14.773 60.344 31.984 1 49.84 87 ARG A N 1
ATOM 639 C CA . ARG A 1 87 ? -15.5 60.875 33.125 1 49.84 87 ARG A CA 1
ATOM 640 C C . ARG A 1 87 ? -16 62.312 32.844 1 49.84 87 ARG A C 1
ATOM 642 O O . ARG A 1 87 ? -15.203 63.219 32.75 1 49.84 87 ARG A O 1
ATOM 649 N N . GLN A 1 88 ? -16.938 62.594 32.094 1 49.56 88 GLN A N 1
ATOM 650 C CA . GLN A 1 88 ? -17.609 63.844 32.438 1 49.56 88 GLN A CA 1
ATOM 651 C C . GLN A 1 88 ? -18.078 63.844 33.875 1 49.56 88 GLN A C 1
ATOM 653 O O . GLN A 1 88 ? -18.906 63 34.281 1 49.56 88 GLN A O 1
ATOM 658 N N . GLY A 1 89 ? -17.172 64.25 34.812 1 32.91 89 GLY A N 1
ATOM 659 C CA . GLY A 1 89 ? -17.734 65.125 35.844 1 32.91 89 GLY A CA 1
ATOM 660 C C . GLY A 1 89 ? -18.516 66.312 35.312 1 32.91 89 GLY A C 1
ATOM 661 O O . GLY A 1 89 ? -18.328 66.688 34.156 1 32.91 89 GLY A O 1
ATOM 662 N N . MET B 1 1 ? 13.672 -10.375 -17.703 1 48.84 1 MET B N 1
ATOM 663 C CA . MET B 1 1 ? 12.422 -9.883 -17.141 1 48.84 1 MET B CA 1
ATOM 664 C C . MET B 1 1 ? 12.289 -8.375 -17.344 1 48.84 1 MET B C 1
ATOM 666 O O . MET B 1 1 ? 13.266 -7.637 -17.188 1 48.84 1 MET B O 1
ATOM 670 N N . SER B 1 2 ? 11.469 -8.016 -18.078 1 57.62 2 SER B N 1
ATOM 671 C CA . SER B 1 2 ? 11.383 -6.621 -18.5 1 57.62 2 SER B CA 1
ATOM 672 C C . SER B 1 2 ? 11.477 -5.668 -17.328 1 57.62 2 SER B C 1
ATOM 674 O O . SER B 1 2 ? 10.914 -5.938 -16.25 1 57.62 2 SER B O 1
ATOM 676 N N . LYS B 1 3 ? 12.289 -4.844 -17.375 1 72.31 3 LYS B N 1
ATOM 677 C CA . LYS B 1 3 ? 12.602 -3.773 -16.422 1 72.31 3 LYS B CA 1
ATOM 678 C C . LYS B 1 3 ? 11.508 -2.715 -16.406 1 72.31 3 LYS B C 1
ATOM 680 O O . LYS B 1 3 ? 11.672 -1.648 -15.812 1 72.31 3 LYS B O 1
ATOM 685 N N . GLU B 1 4 ? 10.359 -3.188 -17.047 1 86.25 4 GLU B N 1
ATOM 686 C CA . GLU B 1 4 ? 9.383 -2.121 -17.25 1 86.25 4 GLU B CA 1
ATOM 687 C C . GLU B 1 4 ? 8.531 -1.908 -16 1 86.25 4 GLU B C 1
ATOM 689 O O . GLU B 1 4 ?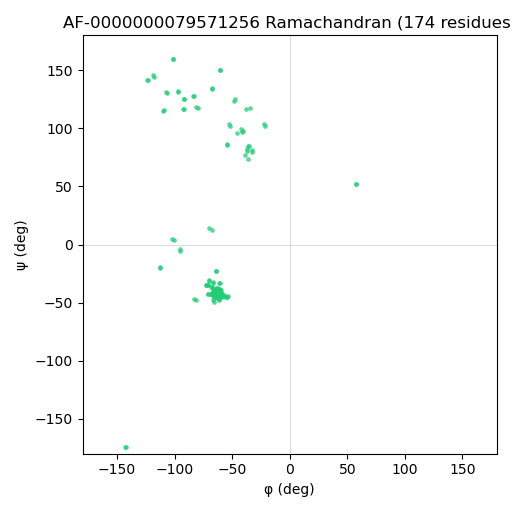 7.996 -2.865 -15.445 1 86.25 4 GLU B O 1
ATOM 694 N N . VAL B 1 5 ? 8.492 -0.776 -15.609 1 91 5 VAL B N 1
ATOM 695 C CA . VAL B 1 5 ? 7.715 -0.347 -14.453 1 91 5 VAL B CA 1
ATOM 696 C C . VAL B 1 5 ? 6.223 -0.47 -14.758 1 91 5 VAL B C 1
ATOM 698 O O . VAL B 1 5 ? 5.777 -0.119 -15.852 1 91 5 VAL B O 1
ATOM 701 N N . LYS B 1 6 ? 5.48 -1.025 -13.797 1 92.94 6 LYS B N 1
ATOM 702 C CA . LYS B 1 6 ? 4.031 -1.156 -13.922 1 92.94 6 LYS B CA 1
ATOM 703 C C . LYS B 1 6 ? 3.311 -0.023 -13.203 1 92.94 6 LYS B C 1
ATOM 705 O O . LYS B 1 6 ? 3.648 0.305 -12.062 1 92.94 6 LYS B O 1
ATOM 710 N N . THR B 1 7 ? 2.355 0.602 -13.844 1 95 7 THR B N 1
ATOM 711 C CA . THR B 1 7 ? 1.563 1.653 -13.219 1 95 7 THR B CA 1
ATOM 712 C C . THR B 1 7 ? 0.146 1.164 -12.93 1 95 7 THR B C 1
ATOM 714 O O . THR B 1 7 ? -0.518 0.615 -13.812 1 95 7 THR B O 1
ATOM 717 N N . LEU B 1 8 ? -0.308 1.378 -11.75 1 94.81 8 LEU B N 1
ATOM 718 C CA . LEU B 1 8 ? -1.66 1.014 -11.344 1 94.81 8 LEU B CA 1
ATOM 719 C C . LEU B 1 8 ? -2.451 2.248 -10.922 1 94.81 8 LEU B C 1
ATOM 721 O O . LEU B 1 8 ? -1.905 3.156 -10.297 1 94.81 8 LEU B O 1
ATOM 725 N N . ALA B 1 9 ? -3.705 2.145 -11.227 1 95.62 9 ALA B N 1
ATOM 726 C CA . ALA B 1 9 ? -4.637 3.143 -10.703 1 95.62 9 ALA B CA 1
ATOM 727 C C . ALA B 1 9 ? -5.254 2.682 -9.383 1 95.62 9 ALA B C 1
ATOM 729 O O . ALA B 1 9 ? -5.98 1.687 -9.344 1 95.62 9 ALA B O 1
ATOM 730 N N . LEU B 1 10 ? -4.969 3.396 -8.414 1 97.38 10 LEU B N 1
ATOM 731 C CA . LEU B 1 10 ? -5.473 3.057 -7.09 1 97.38 10 LEU B CA 1
ATOM 732 C C . LEU B 1 10 ? -6.543 4.051 -6.645 1 97.38 10 LEU B C 1
ATOM 734 O O . LEU B 1 10 ? -6.262 5.238 -6.477 1 97.38 10 LEU B O 1
ATOM 738 N N . ARG B 1 11 ? -7.707 3.586 -6.488 1 96.69 11 ARG B N 1
ATOM 739 C CA . ARG B 1 11 ? -8.82 4.395 -6.008 1 96.69 11 ARG B CA 1
ATOM 740 C C . ARG B 1 11 ? -8.938 4.316 -4.488 1 96.69 11 ARG B C 1
ATOM 742 O O . ARG B 1 11 ? -9.062 3.225 -3.928 1 96.69 11 ARG B O 1
ATOM 749 N N . LEU B 1 12 ? -8.914 5.523 -3.943 1 97.38 12 LEU B N 1
ATOM 750 C CA . LEU B 1 12 ? -8.977 5.598 -2.486 1 97.38 12 LEU B CA 1
ATOM 751 C C . LEU B 1 12 ? -10.148 6.453 -2.033 1 97.38 12 LEU B C 1
ATOM 753 O O . LEU B 1 12 ? -10.453 7.477 -2.648 1 97.38 12 LEU B O 1
ATOM 757 N N . GLU B 1 13 ? -10.727 5.965 -0.976 1 95.88 13 GLU B N 1
ATOM 758 C CA . GLU B 1 13 ? -11.688 6.828 -0.298 1 95.88 13 GLU B CA 1
ATOM 759 C C . GLU B 1 13 ? -11.031 8.109 0.197 1 95.88 13 GLU B C 1
ATOM 761 O O . GLU B 1 13 ? -9.875 8.094 0.619 1 95.88 13 GLU B O 1
ATOM 766 N N . PRO B 1 14 ? -11.805 9.156 0.243 1 95.75 14 PRO B N 1
ATOM 767 C CA . PRO B 1 14 ? -11.219 10.445 0.626 1 95.75 14 PRO B CA 1
ATOM 768 C C . PRO B 1 14 ? -10.602 10.422 2.021 1 95.75 14 PRO B C 1
ATOM 770 O O . PRO B 1 14 ? -9.523 10.992 2.236 1 95.75 14 PRO B O 1
ATOM 773 N N . ALA B 1 15 ? -11.227 9.766 2.908 1 95.56 15 ALA B N 1
ATOM 774 C CA . ALA B 1 15 ? -10.719 9.727 4.277 1 95.56 15 ALA B CA 1
ATOM 775 C C . ALA B 1 15 ? -9.383 8.992 4.348 1 95.56 15 ALA B C 1
ATOM 777 O O . ALA B 1 15 ? -8.477 9.414 5.07 1 95.56 15 ALA B O 1
ATOM 778 N N . ARG B 1 16 ? -9.281 7.949 3.68 1 97.12 16 ARG B N 1
ATOM 779 C CA . ARG B 1 16 ? -8.031 7.188 3.637 1 97.12 16 ARG B CA 1
ATOM 780 C C . ARG B 1 16 ? -6.918 7.996 2.986 1 97.12 16 ARG B C 1
ATOM 782 O O . ARG B 1 16 ? -5.789 8.016 3.479 1 97.12 16 ARG B O 1
ATOM 789 N N . HIS B 1 17 ? -7.262 8.656 1.952 1 97.62 17 HIS B N 1
ATOM 790 C CA . HIS B 1 17 ? -6.285 9.508 1.277 1 97.62 17 HIS B CA 1
ATOM 791 C C . HIS B 1 17 ? -5.801 10.625 2.193 1 97.62 17 HIS B C 1
ATOM 793 O O . HIS B 1 17 ? -4.598 10.891 2.27 1 97.62 17 HIS B O 1
ATOM 799 N N . ALA B 1 18 ? -6.723 11.18 2.881 1 97.12 18 ALA B N 1
ATOM 800 C CA . ALA B 1 18 ? -6.375 12.281 3.777 1 97.12 18 ALA B CA 1
ATOM 801 C C . ALA B 1 18 ? -5.438 11.805 4.887 1 97.12 18 ALA B C 1
ATOM 803 O O . ALA B 1 18 ? -4.504 12.516 5.266 1 97.12 18 ALA B O 1
ATOM 804 N N . ARG B 1 19 ? -5.684 10.602 5.363 1 97.69 19 ARG B N 1
ATOM 805 C CA . ARG B 1 19 ? -4.832 10.039 6.402 1 97.69 19 ARG B CA 1
ATOM 806 C C . ARG B 1 19 ? -3.422 9.789 5.875 1 97.69 19 ARG B C 1
ATOM 808 O O . ARG B 1 19 ? -2.438 10.062 6.566 1 97.69 19 ARG B O 1
ATOM 815 N N . LEU B 1 20 ? -3.314 9.32 4.695 1 98.31 20 LEU B N 1
ATOM 816 C CA . LEU B 1 20 ? -2.016 9.094 4.07 1 98.31 20 LEU B CA 1
ATOM 817 C C . LEU B 1 20 ? -1.257 10.406 3.895 1 98.31 20 LEU B C 1
ATOM 819 O O . LEU B 1 20 ? -0.061 10.477 4.188 1 98.31 20 LEU B O 1
ATOM 823 N N . VAL B 1 21 ? -1.988 11.414 3.459 1 97.75 21 VAL B N 1
ATOM 824 C CA . VAL B 1 21 ? -1.369 12.719 3.256 1 97.75 21 VAL B CA 1
ATOM 825 C C . VAL B 1 21 ? -0.839 13.258 4.586 1 97.75 21 VAL B C 1
ATOM 827 O O . VAL B 1 21 ? 0.293 13.734 4.66 1 97.75 21 VAL B O 1
ATOM 830 N N . MET B 1 22 ? -1.639 13.117 5.605 1 97.56 22 MET B N 1
ATOM 831 C CA . MET B 1 22 ? -1.25 13.586 6.934 1 97.56 22 MET B CA 1
ATOM 832 C C . MET B 1 22 ? -0.029 12.828 7.441 1 97.56 22 MET B C 1
ATOM 834 O O . MET B 1 22 ? 0.927 13.43 7.926 1 97.56 22 MET B O 1
ATOM 838 N N . LEU B 1 23 ? 0.023 11.555 7.273 1 98.12 23 LEU B N 1
ATOM 839 C CA . LEU B 1 23 ? 1.121 10.742 7.781 1 98.12 23 LEU B CA 1
ATOM 840 C C . LEU B 1 23 ? 2.385 10.961 6.957 1 98.12 23 LEU B C 1
ATOM 842 O O . LEU B 1 23 ? 3.496 10.914 7.488 1 98.12 23 LEU B O 1
ATOM 846 N N . ALA B 1 24 ? 2.172 11.172 5.691 1 98.12 24 ALA B N 1
ATOM 847 C CA . ALA B 1 24 ? 3.314 11.5 4.844 1 98.12 24 ALA B CA 1
ATOM 848 C C . ALA B 1 24 ? 4 12.781 5.309 1 98.12 24 ALA B C 1
ATOM 850 O O . ALA B 1 24 ? 5.23 12.852 5.355 1 98.12 24 ALA B O 1
ATOM 851 N N . ARG B 1 25 ? 3.205 13.789 5.691 1 97.25 25 ARG B N 1
ATOM 852 C CA . ARG B 1 25 ? 3.74 15.047 6.195 1 97.25 25 ARG B CA 1
ATOM 853 C C . ARG B 1 25 ? 4.465 14.836 7.52 1 97.25 25 ARG B C 1
ATOM 855 O O . ARG B 1 25 ? 5.574 15.344 7.711 1 97.25 25 ARG B O 1
ATOM 862 N N . LEU B 1 26 ? 3.875 14.055 8.344 1 97.38 26 LEU B N 1
ATOM 863 C CA . LEU B 1 26 ? 4.434 13.836 9.672 1 97.38 26 LEU B CA 1
ATOM 864 C C . LEU B 1 26 ? 5.723 13.023 9.594 1 97.38 26 LEU B C 1
ATOM 866 O O . LEU B 1 26 ? 6.629 13.211 10.414 1 97.38 26 LEU B O 1
ATOM 870 N N . THR B 1 27 ? 5.77 12.195 8.609 1 96.94 27 THR B N 1
ATOM 871 C CA . THR B 1 27 ? 6.926 11.312 8.508 1 96.94 27 THR B CA 1
ATOM 872 C C . THR B 1 27 ? 7.898 11.82 7.445 1 96.94 27 THR B C 1
ATOM 874 O O . THR B 1 27 ? 8.852 11.125 7.086 1 96.94 27 THR B O 1
ATOM 877 N N . GLU B 1 28 ? 7.637 12.945 6.871 1 96.19 28 GLU B N 1
ATOM 878 C CA . GLU B 1 28 ? 8.508 13.641 5.922 1 96.19 28 GLU B CA 1
ATOM 879 C C . GLU B 1 28 ? 8.828 12.75 4.723 1 96.19 28 GLU B C 1
ATOM 881 O O . GLU B 1 28 ? 10 12.578 4.367 1 96.19 28 GLU B O 1
ATOM 886 N N . THR B 1 29 ? 7.836 12.219 4.121 1 97.62 29 THR B N 1
ATOM 887 C CA . THR B 1 29 ? 7.914 11.391 2.928 1 97.62 29 THR B CA 1
ATOM 888 C C . THR B 1 29 ? 6.742 11.664 1.993 1 97.62 29 THR B C 1
ATOM 890 O O . THR B 1 29 ? 5.996 12.625 2.193 1 97.62 29 THR B O 1
ATOM 893 N N . THR B 1 30 ? 6.637 10.898 0.934 1 97.88 30 THR B N 1
ATOM 894 C CA . THR B 1 30 ? 5.527 11.078 0.003 1 97.88 30 THR B CA 1
ATOM 895 C C . THR B 1 30 ? 4.453 10.016 0.234 1 97.88 30 THR B C 1
ATOM 897 O O . THR B 1 30 ? 4.727 8.969 0.826 1 97.88 30 THR B O 1
ATOM 900 N N . VAL B 1 31 ? 3.371 10.273 -0.179 1 97.94 31 VAL B N 1
ATOM 901 C CA . VAL B 1 31 ? 2.27 9.32 -0.106 1 97.94 31 VAL B CA 1
ATOM 902 C C . VAL B 1 31 ? 2.648 8.039 -0.841 1 97.94 31 VAL B C 1
ATOM 904 O O . VAL B 1 31 ? 2.43 6.934 -0.333 1 97.94 31 VAL B O 1
ATOM 907 N N . ALA B 1 32 ? 3.211 8.133 -1.998 1 97.38 32 ALA B N 1
ATOM 908 C CA . ALA B 1 32 ? 3.604 6.977 -2.793 1 97.38 32 ALA B CA 1
ATOM 909 C C . ALA B 1 32 ? 4.609 6.109 -2.041 1 97.38 32 ALA B C 1
ATOM 911 O O . ALA B 1 32 ? 4.512 4.879 -2.055 1 97.38 32 ALA B O 1
ATOM 912 N N . ASP B 1 33 ? 5.516 6.781 -1.419 1 97.5 33 ASP B N 1
ATOM 913 C CA . ASP B 1 33 ? 6.531 6.043 -0.674 1 97.5 33 ASP B CA 1
ATOM 914 C C . ASP B 1 33 ? 5.922 5.336 0.534 1 97.5 33 ASP B C 1
ATOM 916 O O . ASP B 1 33 ? 6.344 4.234 0.894 1 97.5 33 ASP B O 1
ATOM 920 N N . LEU B 1 34 ? 4.938 5.969 1.188 1 98.06 34 LEU B N 1
ATOM 921 C CA . LEU B 1 34 ? 4.238 5.344 2.309 1 98.06 34 LEU B CA 1
ATOM 922 C C . LEU B 1 34 ? 3.486 4.098 1.854 1 98.06 34 LEU B C 1
ATOM 924 O O . LEU B 1 34 ? 3.486 3.08 2.551 1 98.06 34 LEU B O 1
ATOM 928 N N . ILE B 1 35 ? 2.965 4.18 0.717 1 98.69 35 ILE B N 1
ATOM 929 C CA . ILE B 1 35 ? 2.221 3.047 0.176 1 98.69 35 ILE B CA 1
ATOM 930 C C . ILE B 1 35 ? 3.188 1.922 -0.187 1 98.69 35 ILE B C 1
ATOM 932 O O . ILE B 1 35 ? 2.92 0.751 0.096 1 98.69 35 ILE B O 1
ATOM 936 N N . ARG B 1 36 ? 4.301 2.289 -0.785 1 98.31 36 ARG B N 1
ATOM 937 C CA . ARG B 1 36 ? 5.285 1.266 -1.122 1 98.31 36 ARG B CA 1
ATOM 938 C C . ARG B 1 36 ? 5.801 0.567 0.131 1 98.31 36 ARG B C 1
ATOM 940 O O . ARG B 1 36 ? 5.977 -0.653 0.141 1 98.31 36 ARG B O 1
ATOM 947 N N . ALA B 1 37 ? 5.965 1.332 1.139 1 98.19 37 ALA B N 1
ATOM 948 C CA . ALA B 1 37 ? 6.398 0.745 2.404 1 98.19 37 ALA B CA 1
ATOM 949 C C . ALA B 1 37 ? 5.324 -0.173 2.979 1 98.19 37 ALA B C 1
ATOM 951 O O . ALA B 1 37 ? 5.633 -1.226 3.541 1 98.19 37 ALA B O 1
ATOM 952 N N . ALA B 1 38 ? 4.094 0.256 2.895 1 98.69 38 ALA B N 1
ATOM 953 C CA . ALA B 1 38 ? 2.971 -0.567 3.334 1 98.69 38 ALA B CA 1
ATOM 954 C C . ALA B 1 38 ? 2.938 -1.896 2.584 1 98.69 38 ALA B C 1
ATOM 956 O O . ALA B 1 38 ? 2.758 -2.955 3.191 1 98.69 38 ALA B O 1
ATOM 957 N N . ILE B 1 39 ? 3.148 -1.824 1.333 1 98.75 39 ILE B N 1
ATOM 958 C CA . ILE B 1 39 ? 3.164 -3.016 0.493 1 98.75 39 ILE B CA 1
ATOM 959 C C . ILE B 1 39 ? 4.281 -3.951 0.945 1 98.75 39 ILE B C 1
ATOM 961 O O . ILE B 1 39 ? 4.062 -5.148 1.137 1 98.75 39 ILE B O 1
ATOM 965 N N . ASP B 1 40 ? 5.441 -3.398 1.142 1 98.31 40 ASP B N 1
ATOM 966 C CA . ASP B 1 40 ? 6.578 -4.219 1.543 1 98.31 40 ASP B CA 1
ATOM 967 C C . ASP B 1 40 ? 6.312 -4.914 2.877 1 98.31 40 ASP B C 1
ATOM 969 O O . ASP B 1 40 ? 6.637 -6.09 3.045 1 98.31 40 ASP B O 1
ATOM 973 N N . THR B 1 41 ? 5.68 -4.199 3.758 1 98.12 41 THR B N 1
ATOM 974 C CA . THR B 1 41 ? 5.332 -4.773 5.055 1 98.12 41 THR B CA 1
ATOM 975 C C . THR B 1 41 ? 4.312 -5.895 4.891 1 98.12 41 THR B C 1
ATOM 977 O O . THR B 1 41 ? 4.441 -6.953 5.512 1 98.12 41 THR B O 1
ATOM 980 N N . GLN B 1 42 ? 3.383 -5.695 4.051 1 98.06 42 GLN B N 1
ATOM 981 C CA . GLN B 1 42 ? 2.34 -6.684 3.801 1 98.06 42 GLN B CA 1
ATOM 982 C C . GLN B 1 42 ? 2.914 -7.934 3.141 1 98.06 42 GLN B C 1
ATOM 984 O O . GLN B 1 42 ? 2.543 -9.055 3.494 1 98.06 42 GLN B O 1
ATOM 989 N N . LEU B 1 43 ? 3.771 -7.707 2.172 1 97.94 43 LEU B N 1
ATOM 990 C CA . LEU B 1 43 ? 4.406 -8.836 1.498 1 97.94 43 LEU B CA 1
ATOM 991 C C . LEU B 1 43 ? 5.191 -9.688 2.488 1 97.94 43 LEU B C 1
ATOM 993 O O . LEU B 1 43 ? 5.125 -10.922 2.443 1 97.94 43 LEU B O 1
ATOM 997 N N . THR B 1 44 ? 5.867 -9.031 3.357 1 97.38 44 THR B N 1
ATOM 998 C CA . THR B 1 44 ? 6.648 -9.727 4.379 1 97.38 44 THR B CA 1
ATOM 999 C C . THR B 1 44 ? 5.73 -10.492 5.328 1 97.38 44 THR B C 1
ATOM 1001 O O . THR B 1 44 ? 5.988 -11.656 5.641 1 97.38 44 THR B O 1
ATOM 1004 N N . ALA B 1 45 ? 4.617 -9.914 5.691 1 97.31 45 ALA B N 1
ATOM 1005 C CA . ALA B 1 45 ? 3.678 -10.539 6.617 1 97.31 45 ALA B CA 1
ATOM 1006 C C . ALA B 1 45 ? 3.014 -11.758 5.98 1 97.31 45 ALA B C 1
ATOM 1008 O O . ALA B 1 45 ? 2.896 -12.805 6.617 1 97.31 45 ALA B O 1
ATOM 1009 N N . LEU B 1 46 ? 2.645 -11.625 4.789 1 97.06 46 LEU B N 1
ATOM 1010 C CA . LEU B 1 46 ? 1.961 -12.727 4.113 1 97.06 46 LEU B CA 1
ATOM 1011 C C . LEU B 1 46 ? 2.926 -13.867 3.82 1 97.06 46 LEU B C 1
ATOM 1013 O O . LEU B 1 46 ? 2.541 -15.039 3.871 1 97.06 46 LEU B O 1
ATOM 1017 N N . ALA B 1 47 ? 4.156 -13.516 3.52 1 94.12 47 ALA B N 1
ATOM 1018 C CA . ALA B 1 47 ? 5.164 -14.539 3.26 1 94.12 47 ALA B CA 1
ATOM 1019 C C . ALA B 1 47 ? 5.426 -15.375 4.508 1 94.12 47 ALA B C 1
ATOM 1021 O O . ALA B 1 47 ? 5.797 -16.547 4.406 1 94.12 47 ALA B O 1
ATOM 1022 N N . ALA B 1 48 ? 5.109 -14.773 5.613 1 96.19 48 ALA B N 1
ATOM 1023 C CA . ALA B 1 48 ? 5.367 -15.445 6.883 1 96.19 48 ALA B CA 1
ATOM 1024 C C . ALA B 1 48 ? 4.125 -16.188 7.375 1 96.19 48 ALA B C 1
ATOM 1026 O O . ALA B 1 48 ? 4.188 -16.938 8.344 1 96.19 48 ALA B O 1
ATOM 1027 N N . ASP B 1 49 ? 3.055 -16.078 6.707 1 97.81 49 ASP B N 1
ATOM 1028 C CA . ASP B 1 49 ? 1.785 -16.688 7.09 1 97.81 49 ASP B CA 1
ATOM 1029 C C . ASP B 1 49 ? 1.734 -18.156 6.68 1 97.81 49 ASP B C 1
ATOM 1031 O O . ASP B 1 49 ? 1.762 -18.469 5.488 1 97.81 49 ASP B O 1
ATOM 1035 N N . PRO B 1 50 ? 1.617 -19.016 7.633 1 98.06 50 PRO B N 1
ATOM 1036 C CA . PRO B 1 50 ? 1.652 -20.453 7.324 1 98.06 50 PRO B CA 1
ATOM 1037 C C . PRO B 1 50 ? 0.521 -20.891 6.395 1 98.06 50 PRO B C 1
ATOM 1039 O O . PRO B 1 50 ? 0.692 -21.812 5.594 1 98.06 50 PRO B O 1
ATOM 1042 N N . ASP B 1 51 ? -0.604 -20.266 6.516 1 98.12 51 ASP B N 1
ATOM 1043 C CA . ASP B 1 51 ? -1.697 -20.594 5.609 1 98.12 51 ASP B CA 1
ATOM 1044 C C . ASP B 1 51 ? -1.351 -20.219 4.168 1 98.12 51 ASP B C 1
ATOM 1046 O O . ASP B 1 51 ? -1.658 -20.969 3.238 1 98.12 51 ASP B O 1
ATOM 1050 N N . VAL B 1 52 ? -0.78 -19.109 3.996 1 97.88 52 VAL B N 1
ATOM 1051 C CA . VAL B 1 52 ? -0.37 -18.672 2.666 1 97.88 52 VAL B CA 1
ATOM 1052 C C . VAL B 1 52 ? 0.727 -19.594 2.135 1 97.88 52 VAL B C 1
ATOM 1054 O O . VAL B 1 52 ? 0.721 -19.953 0.958 1 97.88 52 VAL B O 1
ATOM 1057 N N . ALA B 1 53 ? 1.678 -19.875 2.943 1 97.25 53 ALA B N 1
ATOM 1058 C CA . ALA B 1 53 ? 2.748 -20.812 2.574 1 97.25 53 ALA B CA 1
ATOM 1059 C C . ALA B 1 53 ? 2.182 -22.141 2.113 1 97.25 53 ALA B C 1
ATOM 1061 O O . ALA B 1 53 ? 2.664 -22.734 1.139 1 97.25 53 ALA B O 1
ATOM 1062 N N . ALA B 1 54 ? 1.227 -22.625 2.832 1 98.12 54 ALA B N 1
ATOM 1063 C CA . ALA B 1 54 ? 0.599 -23.891 2.494 1 98.12 54 ALA B CA 1
ATOM 1064 C C . ALA B 1 54 ? -0.096 -23.828 1.137 1 98.12 54 ALA B C 1
ATOM 1066 O O . ALA B 1 54 ? -0.027 -24.766 0.346 1 98.12 54 ALA B O 1
ATOM 1067 N N . LYS B 1 55 ? -0.745 -22.734 0.979 1 98.12 55 LYS B N 1
ATOM 1068 C CA . LYS B 1 55 ? -1.405 -22.531 -0.308 1 98.12 55 LYS B CA 1
ATOM 1069 C C . LYS B 1 55 ? -0.387 -22.453 -1.443 1 98.12 55 LYS B C 1
ATOM 1071 O O . LYS B 1 55 ? -0.633 -22.969 -2.537 1 98.12 55 LYS B O 1
ATOM 1076 N N . ALA B 1 56 ? 0.654 -21.812 -1.255 1 98.06 56 ALA B N 1
ATOM 1077 C CA . ALA B 1 56 ? 1.723 -21.719 -2.246 1 98.06 56 ALA B CA 1
ATOM 1078 C C . ALA B 1 56 ? 2.283 -23.109 -2.58 1 98.06 56 ALA B C 1
ATOM 1080 O O . ALA B 1 56 ? 2.535 -23.406 -3.748 1 98.06 56 ALA B O 1
ATOM 1081 N N . GLU B 1 57 ? 2.477 -23.875 -1.595 1 97.94 57 GLU B N 1
ATOM 1082 C CA . GLU B 1 57 ? 2.969 -25.234 -1.795 1 97.94 57 GLU B CA 1
ATOM 1083 C C . GLU B 1 57 ? 1.975 -26.062 -2.598 1 97.94 57 GLU B C 1
ATOM 1085 O O . GLU B 1 57 ? 2.365 -26.797 -3.512 1 97.94 57 GLU B O 1
ATOM 1090 N N . ALA B 1 58 ? 0.803 -25.938 -2.215 1 98.19 58 ALA B N 1
ATOM 1091 C CA . ALA B 1 58 ? -0.245 -26.656 -2.924 1 98.19 58 ALA B CA 1
ATOM 1092 C C . ALA B 1 58 ? -0.312 -26.234 -4.387 1 98.19 58 ALA B C 1
ATOM 1094 O O . ALA B 1 58 ? -0.476 -27.078 -5.277 1 98.19 58 ALA B O 1
ATOM 1095 N N . ALA B 1 59 ? -0.248 -24.938 -4.625 1 97 59 ALA B N 1
ATOM 1096 C CA . ALA B 1 59 ? -0.256 -24.422 -5.988 1 97 59 ALA B CA 1
ATOM 1097 C C . ALA B 1 59 ? 0.933 -24.953 -6.785 1 97 59 ALA B C 1
ATOM 1099 O O . ALA B 1 59 ? 0.789 -25.344 -7.949 1 97 59 ALA B O 1
ATOM 1100 N N . SER B 1 60 ? 2.068 -24.969 -6.156 1 97.5 60 SER B N 1
ATOM 1101 C CA . SER B 1 60 ? 3.273 -25.469 -6.801 1 97.5 60 SER B CA 1
ATOM 1102 C C . SER B 1 60 ? 3.137 -26.953 -7.133 1 97.5 60 SER B C 1
ATOM 1104 O O . SER B 1 60 ? 3.527 -27.391 -8.219 1 97.5 60 SER B O 1
ATOM 1106 N N . ALA B 1 61 ? 2.609 -27.734 -6.223 1 98.31 61 ALA B N 1
ATOM 1107 C CA . ALA B 1 61 ? 2.404 -29.172 -6.426 1 98.31 61 ALA B CA 1
ATOM 1108 C C . ALA B 1 61 ? 1.446 -29.422 -7.586 1 98.31 61 ALA B C 1
ATOM 1110 O O . ALA B 1 61 ? 1.656 -30.344 -8.375 1 98.31 61 ALA B O 1
ATOM 1111 N N . ALA B 1 62 ? 0.454 -28.578 -7.625 1 97.81 62 ALA B N 1
ATOM 1112 C CA . ALA B 1 62 ? -0.531 -28.719 -8.695 1 97.81 62 ALA B CA 1
ATOM 1113 C C . ALA B 1 62 ? 0.091 -28.438 -10.055 1 97.81 62 ALA B C 1
ATOM 1115 O O . ALA B 1 62 ? -0.193 -29.125 -11.039 1 97.81 62 ALA B O 1
ATOM 1116 N N . ILE B 1 63 ? 0.783 -27.328 -10.102 1 97.12 63 ILE B N 1
ATOM 1117 C CA . ILE B 1 63 ? 1.477 -26.969 -11.328 1 97.12 63 ILE B CA 1
ATOM 1118 C C . ILE B 1 63 ? 2.389 -28.125 -11.766 1 97.12 63 ILE B C 1
ATOM 1120 O O . ILE B 1 63 ? 2.404 -28.5 -12.938 1 97.12 63 ILE B O 1
ATOM 1124 N N . GLN B 1 64 ? 3.127 -28.703 -10.875 1 98.19 64 GLN B N 1
ATOM 1125 C CA . GLN B 1 64 ? 4.043 -29.797 -11.156 1 98.19 64 GLN B CA 1
ATOM 1126 C C . GLN B 1 64 ? 3.289 -31.047 -11.602 1 98.19 64 GLN B C 1
ATOM 1128 O O . GLN B 1 64 ? 3.709 -31.734 -12.539 1 98.19 64 GLN B O 1
ATOM 1133 N N . ALA B 1 65 ? 2.238 -31.406 -10.992 1 98.31 65 ALA B N 1
ATOM 1134 C CA . ALA B 1 65 ? 1.416 -32.562 -11.359 1 98.31 65 ALA B CA 1
ATOM 1135 C C . ALA B 1 65 ? 0.876 -32.406 -12.781 1 98.31 65 ALA B C 1
ATOM 1137 O O . ALA B 1 65 ? 0.883 -33.375 -13.555 1 98.31 65 ALA B O 1
ATOM 1138 N N . ASP B 1 66 ? 0.393 -31.156 -13.023 1 97.5 66 ASP B N 1
ATOM 1139 C CA . ASP B 1 66 ? -0.111 -30.859 -14.359 1 97.5 66 ASP B CA 1
ATOM 1140 C C . ASP B 1 66 ? 0.985 -31.031 -15.406 1 97.5 66 ASP B C 1
ATOM 1142 O O . ASP B 1 66 ? 0.757 -31.625 -16.469 1 97.5 66 ASP B O 1
ATOM 1146 N N . ALA B 1 67 ? 2.1 -30.531 -15.125 1 97.81 67 ALA B N 1
ATOM 1147 C CA . ALA B 1 67 ? 3.238 -30.641 -16.031 1 97.81 67 ALA B CA 1
ATOM 1148 C C . ALA B 1 67 ? 3.617 -32.094 -16.266 1 97.81 67 ALA B C 1
ATOM 1150 O O . ALA B 1 67 ? 3.898 -32.5 -17.406 1 97.81 67 ALA B O 1
ATOM 1151 N N . ALA B 1 68 ? 3.596 -32.938 -15.227 1 97.69 68 ALA B N 1
ATOM 1152 C CA . ALA B 1 68 ? 3.922 -34.344 -15.312 1 97.69 68 ALA B CA 1
ATOM 1153 C C . ALA B 1 68 ? 2.898 -35.094 -16.172 1 97.69 68 ALA B C 1
ATOM 1155 O O . ALA B 1 68 ? 3.26 -35.969 -16.969 1 97.69 68 ALA B O 1
ATOM 1156 N N . GLU B 1 69 ? 1.719 -34.688 -15.984 1 97.62 69 GLU B N 1
ATOM 1157 C CA . GLU B 1 69 ? 0.634 -35.312 -16.75 1 97.62 69 GLU B CA 1
ATOM 1158 C C . GLU B 1 69 ? 0.748 -35 -18.234 1 97.62 69 GLU B C 1
ATOM 1160 O O . GLU B 1 69 ? 0.564 -35.875 -19.078 1 97.62 69 GLU B O 1
ATOM 1165 N N . GLN B 1 70 ? 1.051 -33.75 -18.531 1 97.06 70 GLN B N 1
ATOM 1166 C CA . GLN B 1 70 ? 1.22 -33.312 -19.906 1 97.06 70 GLN B CA 1
ATOM 1167 C C . GLN B 1 70 ? 2.408 -34.031 -20.562 1 97.06 70 GLN B C 1
ATOM 1169 O O . GLN B 1 70 ? 2.314 -34.5 -21.703 1 97.06 70 GLN B O 1
ATOM 1174 N N . GLN B 1 71 ? 3.436 -34.125 -19.844 1 95.94 71 GLN B N 1
ATOM 1175 C CA . GLN B 1 71 ? 4.625 -34.812 -20.344 1 95.94 71 GLN B CA 1
ATOM 1176 C C . GLN B 1 71 ? 4.348 -36.281 -20.594 1 95.94 71 GLN B C 1
ATOM 1178 O O . GLN B 1 71 ? 4.797 -36.844 -21.609 1 95.94 71 GLN B O 1
ATOM 1183 N N . ALA B 1 72 ? 3.645 -36.906 -19.672 1 94.62 72 ALA B N 1
ATOM 1184 C CA . ALA B 1 72 ? 3.26 -38.312 -19.828 1 94.62 72 ALA B CA 1
ATOM 1185 C C . ALA B 1 72 ? 2.396 -38.5 -21.078 1 94.62 72 ALA B C 1
ATOM 1187 O O . ALA B 1 72 ? 2.584 -39.438 -21.828 1 94.62 72 ALA B O 1
ATOM 1188 N N . ALA B 1 73 ? 1.451 -37.531 -21.312 1 96.06 73 ALA B N 1
ATOM 1189 C CA . ALA B 1 73 ? 0.573 -37.594 -22.484 1 96.06 73 ALA B CA 1
ATOM 1190 C C . ALA B 1 73 ? 1.367 -37.406 -23.781 1 96.06 73 ALA B C 1
ATOM 1192 O O . ALA B 1 73 ? 1.127 -38.125 -24.75 1 96.06 73 ALA B O 1
ATOM 1193 N N . LEU B 1 74 ? 2.291 -36.5 -23.672 1 93.69 74 LEU B N 1
ATOM 1194 C CA . LEU B 1 74 ? 3.145 -36.25 -24.844 1 93.69 74 LEU B CA 1
ATOM 1195 C C . LEU B 1 74 ? 3.996 -37.5 -25.141 1 93.69 74 LEU B C 1
ATOM 1197 O O . LEU B 1 74 ? 4.16 -37.875 -26.297 1 93.69 74 LEU B O 1
ATOM 1201 N N . GLN B 1 75 ? 4.547 -38.125 -24.172 1 93.69 75 GLN B N 1
ATOM 1202 C CA . GLN B 1 75 ? 5.344 -39.344 -24.328 1 93.69 75 GLN B CA 1
ATOM 1203 C C . GLN B 1 75 ? 4.508 -40.469 -24.891 1 93.69 75 GLN B C 1
ATOM 1205 O O . GLN B 1 75 ? 4.996 -41.281 -25.688 1 93.69 75 GLN B O 1
ATOM 1210 N N . GLU B 1 76 ? 3.295 -40.594 -24.5 1 91.31 76 GLU B N 1
ATOM 1211 C CA . GLU B 1 76 ? 2.387 -41.625 -25 1 91.31 76 GLU B CA 1
ATOM 1212 C C . GLU B 1 76 ? 2.061 -41.406 -26.469 1 91.31 76 GLU B C 1
ATOM 1214 O O . GLU B 1 76 ? 1.934 -42.375 -27.234 1 91.31 76 GLU B O 1
ATOM 1219 N N . LEU B 1 77 ? 1.989 -40.125 -26.984 1 92.44 77 LEU B N 1
ATOM 1220 C CA . LEU B 1 77 ? 1.598 -39.781 -28.344 1 92.44 77 LEU B CA 1
ATOM 1221 C C . LEU B 1 77 ? 2.777 -39.938 -29.312 1 92.44 77 LEU B C 1
ATOM 1223 O O . LEU B 1 77 ? 2.609 -40.375 -30.438 1 92.44 77 LEU B O 1
ATOM 1227 N N . PHE B 1 78 ? 3.908 -39.406 -28.922 1 90.62 78 PHE B N 1
ATOM 1228 C CA . PHE B 1 78 ? 5.031 -39.281 -29.844 1 90.62 78 PHE B CA 1
ATOM 1229 C C . PHE B 1 78 ? 6.176 -40.188 -29.406 1 90.62 78 PHE B C 1
ATOM 1231 O O . PHE B 1 78 ? 7.207 -40.25 -30.078 1 90.62 78 PHE B O 1
ATOM 1238 N N . GLY B 1 79 ? 6.145 -40.562 -28.234 1 76.81 79 GLY B N 1
ATOM 1239 C CA . GLY B 1 79 ? 7.211 -41.438 -27.766 1 76.81 79 GLY B CA 1
ATOM 1240 C C . GLY B 1 79 ? 7.398 -42.656 -28.641 1 76.81 79 GLY B C 1
ATOM 1241 O O . GLY B 1 79 ? 6.422 -43.219 -29.141 1 76.81 79 GLY B O 1
ATOM 1242 N N . SER B 1 80 ? 8.414 -42.812 -29.547 1 68.31 80 SER B N 1
ATOM 1243 C CA . SER B 1 80 ? 8.805 -43.906 -30.438 1 68.31 80 SER B CA 1
ATOM 1244 C C . SER B 1 80 ? 8.602 -45.281 -29.766 1 68.31 80 SER B C 1
ATOM 1246 O O . SER B 1 80 ? 8.977 -45.469 -28.609 1 68.31 80 SER B O 1
ATOM 1248 N N . PRO B 1 81 ? 7.738 -46.062 -30.328 1 59.53 81 PRO B N 1
ATOM 1249 C CA . PRO B 1 81 ? 7.668 -47.469 -29.844 1 59.53 81 PRO B CA 1
ATOM 1250 C C . PRO B 1 81 ? 9.047 -48.062 -29.609 1 59.53 81 PRO B C 1
ATOM 1252 O O . PRO B 1 81 ? 10.008 -47.719 -30.297 1 59.53 81 PRO B O 1
ATOM 1255 N N . LYS B 1 82 ? 9.68 -48.188 -28.469 1 57.81 82 LYS B N 1
ATOM 1256 C CA . LYS B 1 82 ? 10.867 -49.031 -28.391 1 57.81 82 LYS B CA 1
ATOM 1257 C C . LYS B 1 82 ? 10.891 -50.062 -29.516 1 57.81 82 LYS B C 1
ATOM 1259 O O . LYS B 1 82 ? 9.883 -50.719 -29.766 1 57.81 82 LYS B O 1
ATOM 1264 N N . SER B 1 83 ? 11.625 -50 -30.562 1 55.12 83 SER B N 1
ATOM 1265 C CA . SER B 1 83 ? 11.875 -51.031 -31.562 1 55.12 83 SER B CA 1
ATOM 1266 C C . SER B 1 83 ? 11.852 -52.438 -30.922 1 55.12 83 SER B C 1
ATOM 1268 O O . SER B 1 83 ? 12.625 -52.719 -30.016 1 55.12 83 SER B O 1
ATOM 1270 N N . ARG B 1 84 ? 10.742 -53.062 -30.641 1 55.16 84 ARG B N 1
ATOM 1271 C CA . ARG B 1 84 ? 10.758 -54.531 -30.484 1 55.16 84 ARG B CA 1
ATOM 1272 C C . ARG B 1 84 ? 11.727 -55.156 -31.484 1 55.16 84 ARG B C 1
ATOM 1274 O O . ARG B 1 84 ? 11.531 -55.062 -32.688 1 55.16 84 ARG B O 1
ATOM 1281 N N . ARG B 1 85 ? 13.023 -55.188 -31.203 1 54.88 85 ARG B N 1
ATOM 1282 C CA . ARG B 1 85 ? 13.906 -56.094 -31.953 1 54.88 85 ARG B CA 1
ATOM 1283 C C . ARG B 1 85 ? 13.211 -57.406 -32.281 1 54.88 85 ARG B C 1
ATOM 1285 O O . ARG B 1 85 ? 12.789 -58.125 -31.359 1 54.88 85 ARG B O 1
ATOM 1292 N N . THR B 1 86 ? 12.477 -57.531 -33.281 1 54.59 86 THR B N 1
ATOM 1293 C CA . THR B 1 86 ? 12.227 -58.844 -33.875 1 54.59 86 THR B CA 1
ATOM 1294 C C . THR B 1 86 ? 13.5 -59.688 -33.906 1 54.59 86 THR B C 1
ATOM 1296 O O . THR B 1 86 ? 14.555 -59.219 -34.344 1 54.59 86 THR B O 1
ATOM 1299 N N . ARG B 1 87 ? 13.672 -60.562 -32.938 1 50.12 87 ARG B N 1
ATOM 1300 C CA . ARG B 1 87 ? 14.625 -61.656 -33.031 1 50.12 87 ARG B CA 1
ATOM 1301 C C . ARG B 1 87 ? 14.648 -62.25 -34.438 1 50.12 87 ARG B C 1
ATOM 1303 O O . ARG B 1 87 ? 13.672 -62.875 -34.875 1 50.12 87 ARG B O 1
ATOM 1310 N N . GLN B 1 88 ? 15.195 -61.75 -35.406 1 50.59 88 GLN B N 1
ATOM 1311 C CA . GLN B 1 88 ? 15.656 -62.688 -36.438 1 50.59 88 GLN B CA 1
ATOM 1312 C C . GLN B 1 88 ? 16.562 -63.75 -35.875 1 50.59 88 GLN B C 1
ATOM 1314 O O . GLN B 1 88 ? 17.641 -63.469 -35.344 1 50.59 88 GLN B O 1
ATOM 1319 N N . GLY B 1 89 ? 15.922 -64.875 -35.344 1 32.72 89 GLY B N 1
ATOM 1320 C CA . GLY B 1 89 ? 16.562 -66.125 -35.656 1 32.72 89 GLY B CA 1
ATOM 1321 C C . GLY B 1 89 ? 16.734 -66.375 -37.156 1 32.72 89 GLY B C 1
ATOM 1322 O O . GLY B 1 89 ? 16.031 -65.75 -37.969 1 32.72 89 GLY B O 1
#

Foldseek 3Di:
DDPDDDDDDDDDDPVVVVVLCVVCVVVVHDSVVVVVVVVVVVVVVLVPDVVSVVVVVVVVVVVVVVVVVVVVVVCVVPVPDPPPPPPPD/DDPDDDDDDDDDDPVVVVVLCVVCVVVVHDSVVVVVVVVVVVVVVLVPDVVSVVVVVVVVVVVVVVVVVVVVVVCVVPVPDPPPPPPPD

Organism: NCBI:txid1891644

Solvent-accessible surface area (backbone atoms only — not comparable to full-atom values): 10183 Å² total; per-residue (Å²): 126,75,85,56,68,42,74,42,83,44,76,34,54,46,69,60,48,51,52,42,50,52,50,16,61,68,65,72,56,48,52,69,57,53,46,53,51,16,42,54,52,40,53,54,51,47,68,67,29,65,69,50,48,50,44,49,50,52,51,52,52,49,52,50,50,51,52,53,50,50,49,53,53,48,43,70,73,66,50,70,74,75,76,72,74,70,74,78,122,126,75,85,55,68,42,76,41,80,44,76,32,54,45,67,60,48,50,51,41,50,53,49,16,61,68,65,72,54,47,51,67,56,52,48,52,50,16,41,53,52,40,53,53,52,47,68,67,30,65,68,50,48,51,43,49,50,52,52,51,51,48,53,51,51,52,50,52,50,51,50,52,53,49,43,70,74,65,47,70,74,75,79,74,75,72,77,77,124

Radius of gyration: 31.5 Å; Cα contacts (8 Å, |Δi|>4): 112; chains: 2; bounding box: 34×131×72 Å

Secondary structure (DSSP, 8-state):
---PPEEEEEEE-HHHHHHHHHHHHHTTS-HHHHHHHHHHHHHHHHHT-HHHHHHHHHHHHHHHHHHHHHHHHHHHHHS----------/---PPEEEEEEE-HHHHHHHHHHHHHTTS-HHHHHHHHHHHHHHHHHT-HHHHHHHHHHHHHHHHHHHHHHHHHHHHHS----------

pLDDT: mean 90.41, std 15.3, range [32.72, 98.75]

Nearest PDB structures (foldseek):
  8pv2-assembly1_CQ  TM=5.791E-01  e=9.225E+00  Thermochaetoides thermophila DSM 1495
  6zxf-assembly1_J  TM=3.783E-01  e=9.225E+00  Homo sapiens
  8pv2-assembly1_CQ  TM=5.795E-01  e=9.225E+00  Thermochaetoides thermophila DSM 1495
  6zxf-assembly1_J  TM=3.777E-01  e=9.225E+00  Homo sapiens

Sequence (178 aa):
MSKEVKTLALRLEPARHARLVMLARLTETTVADLIRAAIDTQLTALAADPDVAAKAEAASAAIQADAAEQQAALQELFGSPKSRRTRQGMSKEVKTLALRLEPARHARLVMLARLTETTVADLIRAAIDTQLTALAADPDVAAKAEAASAAIQADAAEQQAALQELFGSPKSRRTRQG